Protein AF-A0A960B245-F1 (afdb_monomer)

pLDDT: mean 88.07, std 8.36, range [48.59, 95.88]

Foldseek 3Di:
DVVLCVVVVAAEEKEDEQVCPVVCVVVVQQDPPQAGPVGHHYDHHPPDDQQQKIWTKGHKDKDWDDWDWDWDADPVVRDIDIDIDIDMDIDDIDTRDMDGPPDDD

Nearest PDB st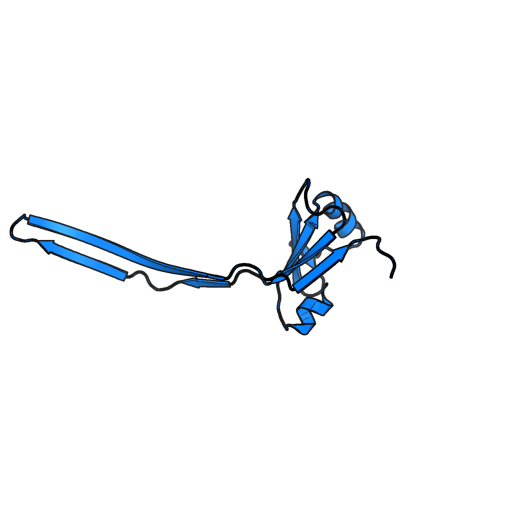ructures (foldseek):
  8fn2-assembly1_T  TM=4.817E-01  e=3.916E-01  Borreliella burgdorferi B31
  8rdw-assembly1_Qb  TM=5.033E-01  e=1.187E+00  Psychrobacter urativorans
  4ce4-assembly1_V  TM=4.345E-01  e=7.711E-01  Sus scrofa domesticus
  9g6k-assembly1_Ly  TM=4.165E-01  e=9.276E-01  Toxoplasma gondii
  4v72-assembly1_BR  TM=3.783E-01  e=8.201E-01  Escherichia coli K-12

Structure (mmCIF, N/CA/C/O backbone):
data_AF-A0A960B245-F1
#
_entry.id   AF-A0A960B245-F1
#
loop_
_atom_site.group_PDB
_atom_site.id
_atom_site.type_symbol
_atom_site.label_atom_id
_atom_site.label_alt_id
_atom_site.label_comp_id
_atom_site.label_asym_id
_atom_site.label_entity_id
_atom_site.label_seq_id
_atom_site.pdbx_PDB_ins_code
_atom_site.Cartn_x
_atom_site.Cartn_y
_atom_site.Cartn_z
_atom_site.occupancy
_atom_site.B_iso_or_equiv
_atom_site.auth_seq_id
_atom_site.auth_comp_id
_atom_site.auth_asym_id
_atom_site.auth_atom_id
_atom_site.pdbx_PDB_model_num
ATOM 1 N N . LEU A 1 1 ? 12.585 -3.367 -7.166 1.00 91.19 1 LEU A N 1
ATOM 2 C CA . LEU A 1 1 ? 11.649 -3.172 -6.032 1.00 91.19 1 LEU A CA 1
ATOM 3 C C . LEU A 1 1 ? 11.161 -4.499 -5.464 1.00 91.19 1 LEU A C 1
ATOM 5 O O . LEU A 1 1 ? 11.334 -4.704 -4.275 1.00 91.19 1 LEU A O 1
ATOM 9 N N . GLU A 1 2 ? 10.655 -5.427 -6.283 1.00 92.81 2 GLU A N 1
ATOM 10 C CA . GLU A 1 2 ? 10.237 -6.770 -5.822 1.00 92.81 2 GLU A CA 1
ATOM 11 C C . GLU A 1 2 ? 11.327 -7.536 -5.046 1.00 92.81 2 GLU A C 1
ATOM 13 O O . GLU A 1 2 ? 11.050 -8.138 -4.014 1.00 92.81 2 GLU A O 1
ATOM 18 N N . LEU A 1 3 ? 12.596 -7.405 -5.447 1.00 94.25 3 LEU A N 1
ATOM 19 C CA . LEU A 1 3 ? 13.720 -7.974 -4.692 1.00 94.25 3 LEU A CA 1
ATOM 20 C C . LEU A 1 3 ? 13.849 -7.412 -3.259 1.00 94.25 3 LEU A C 1
ATOM 22 O O . LEU A 1 3 ? 14.214 -8.149 -2.350 1.00 94.25 3 LEU A O 1
ATOM 26 N N . ALA A 1 4 ? 13.534 -6.131 -3.034 1.00 93.81 4 ALA A N 1
ATOM 27 C CA . ALA A 1 4 ? 13.602 -5.516 -1.703 1.00 93.81 4 ALA A CA 1
ATOM 28 C C . ALA A 1 4 ? 12.501 -6.053 -0.770 1.00 93.81 4 ALA A C 1
ATOM 30 O O . ALA A 1 4 ? 12.728 -6.254 0.424 1.00 93.81 4 ALA A O 1
ATOM 31 N N . PHE A 1 5 ? 11.325 -6.351 -1.326 1.00 95.31 5 PHE A N 1
ATOM 32 C CA . PHE A 1 5 ? 10.264 -7.048 -0.603 1.00 95.31 5 PHE A CA 1
ATOM 33 C C . PHE A 1 5 ? 10.673 -8.476 -0.236 1.00 95.31 5 PHE A C 1
ATOM 35 O O . PHE A 1 5 ? 10.540 -8.876 0.920 1.00 95.31 5 PHE A O 1
ATOM 42 N N . ALA A 1 6 ? 11.245 -9.219 -1.189 1.00 94.44 6 ALA A N 1
ATOM 43 C CA . ALA A 1 6 ? 11.738 -10.573 -0.946 1.00 94.44 6 ALA A CA 1
ATOM 44 C C . ALA A 1 6 ? 12.837 -10.611 0.132 1.00 94.44 6 ALA A C 1
ATOM 46 O O . ALA A 1 6 ? 12.798 -11.471 1.007 1.00 94.44 6 ALA A O 1
ATOM 47 N N . ALA A 1 7 ? 13.764 -9.645 0.130 1.00 94.38 7 ALA A N 1
ATOM 48 C CA . ALA A 1 7 ? 14.841 -9.555 1.121 1.00 94.38 7 ALA A CA 1
ATOM 49 C C . ALA A 1 7 ? 14.335 -9.386 2.565 1.00 94.38 7 ALA A C 1
ATOM 51 O O . ALA A 1 7 ? 15.002 -9.806 3.506 1.00 94.38 7 ALA A O 1
ATOM 52 N N . THR A 1 8 ? 13.153 -8.793 2.741 1.00 91.38 8 THR A N 1
ATOM 53 C CA . THR A 1 8 ? 12.513 -8.621 4.055 1.00 91.38 8 THR A CA 1
ATOM 54 C C . THR A 1 8 ? 11.400 -9.633 4.317 1.00 91.38 8 THR A C 1
ATOM 56 O O . THR A 1 8 ? 10.801 -9.610 5.388 1.00 91.38 8 THR A O 1
ATOM 59 N N . ASN A 1 9 ? 11.125 -10.528 3.363 1.00 90.88 9 ASN A N 1
ATOM 60 C CA . ASN A 1 9 ? 9.996 -11.455 3.381 1.00 90.88 9 ASN A CA 1
ATOM 61 C C . ASN A 1 9 ? 8.649 -10.755 3.670 1.00 90.88 9 ASN A C 1
ATOM 63 O O . ASN A 1 9 ? 7.833 -11.239 4.456 1.00 90.88 9 ASN A O 1
ATOM 67 N N . THR A 1 10 ? 8.425 -9.586 3.059 1.00 90.19 10 THR A N 1
ATOM 68 C CA . THR A 1 10 ? 7.200 -8.794 3.247 1.00 90.19 10 THR A CA 1
ATOM 69 C C . THR A 1 10 ? 6.415 -8.621 1.952 1.00 90.19 10 THR A C 1
ATOM 71 O O . THR A 1 10 ? 6.964 -8.589 0.854 1.00 90.19 10 THR A O 1
ATOM 74 N N . THR A 1 11 ? 5.096 -8.471 2.081 1.00 92.00 11 THR A N 1
ATOM 75 C CA . THR A 1 11 ? 4.250 -7.897 1.029 1.00 92.00 11 THR A CA 1
ATOM 76 C C . THR A 1 11 ? 3.977 -6.430 1.351 1.00 92.00 11 THR A C 1
ATOM 78 O O . THR A 1 11 ? 4.011 -6.012 2.511 1.00 92.00 11 THR A O 1
ATOM 81 N N . GLY A 1 12 ? 3.727 -5.623 0.323 1.00 94.69 12 GLY A N 1
ATOM 82 C CA . GLY A 1 12 ? 3.586 -4.188 0.503 1.00 94.69 12 GLY A CA 1
ATOM 83 C C . GLY A 1 12 ? 3.133 -3.475 -0.758 1.00 94.69 12 GLY A C 1
ATOM 84 O O . GLY A 1 12 ? 2.503 -4.079 -1.636 1.00 94.69 12 GLY A O 1
ATOM 85 N N . PHE A 1 13 ? 3.426 -2.181 -0.812 1.00 95.88 13 PHE A N 1
ATOM 86 C CA . PHE A 1 13 ? 2.922 -1.265 -1.821 1.00 95.88 13 PHE A CA 1
ATOM 87 C C . PHE A 1 13 ? 4.042 -0.682 -2.668 1.00 95.88 13 PHE A C 1
ATOM 89 O O . PHE A 1 13 ? 5.113 -0.350 -2.166 1.00 95.88 13 PHE A O 1
ATOM 96 N N . ILE A 1 14 ? 3.779 -0.546 -3.966 1.00 95.44 14 ILE A N 1
ATOM 97 C CA . ILE A 1 14 ? 4.613 0.232 -4.877 1.00 95.44 14 ILE A CA 1
ATOM 98 C C . ILE A 1 14 ? 3.864 1.516 -5.208 1.00 95.44 14 ILE A C 1
ATOM 100 O O . ILE A 1 14 ? 2.881 1.503 -5.952 1.00 95.44 14 ILE A O 1
ATOM 104 N N . HIS A 1 15 ? 4.348 2.619 -4.651 1.00 94.56 15 HIS A N 1
ATOM 105 C CA . HIS A 1 15 ? 3.860 3.961 -4.924 1.00 94.56 15 HIS A CA 1
ATOM 106 C C . HIS A 1 15 ? 4.473 4.479 -6.215 1.00 94.56 15 HIS A C 1
ATOM 108 O O . HIS A 1 15 ? 5.694 4.437 -6.400 1.00 94.56 15 HIS A O 1
ATOM 114 N N . ALA A 1 16 ? 3.613 4.967 -7.101 1.00 93.94 16 ALA A N 1
ATOM 115 C CA . ALA A 1 16 ? 3.998 5.467 -8.407 1.00 93.94 16 ALA A CA 1
ATOM 116 C C . ALA A 1 16 ? 3.197 6.724 -8.770 1.00 93.94 16 ALA A C 1
ATOM 118 O O . ALA A 1 16 ? 2.027 6.841 -8.387 1.00 93.94 16 ALA A O 1
ATOM 119 N N . PRO A 1 17 ? 3.789 7.654 -9.535 1.00 92.62 17 PRO A N 1
ATOM 120 C CA . PRO A 1 17 ? 3.058 8.785 -10.085 1.00 92.62 17 PRO A CA 1
ATOM 121 C C . PRO A 1 17 ? 1.947 8.306 -11.039 1.00 92.62 17 PRO A C 1
ATOM 123 O O . PRO A 1 17 ? 2.087 7.320 -11.768 1.00 92.62 17 PRO A O 1
ATOM 126 N N . ALA A 1 18 ? 0.811 9.005 -11.023 1.00 91.38 18 ALA A N 1
ATOM 127 C CA . ALA A 1 18 ? -0.418 8.573 -11.690 1.00 91.38 18 ALA A CA 1
ATOM 128 C C . ALA A 1 18 ? -0.282 8.454 -13.219 1.00 91.38 18 ALA A C 1
ATOM 130 O O . ALA A 1 18 ? -0.930 7.610 -13.838 1.00 91.38 18 ALA A O 1
ATOM 131 N N . ASN A 1 19 ? 0.595 9.254 -13.831 1.00 89.81 19 ASN A N 1
ATOM 132 C CA . ASN A 1 19 ? 0.894 9.203 -15.266 1.00 89.81 19 ASN A CA 1
ATOM 133 C C . ASN A 1 19 ? 1.507 7.862 -15.714 1.00 89.81 19 ASN A C 1
ATOM 135 O O . ASN A 1 19 ? 1.405 7.509 -16.888 1.00 89.81 19 ASN A O 1
ATOM 139 N N . LEU A 1 20 ? 2.103 7.090 -14.799 1.00 90.94 20 LEU A N 1
ATOM 140 C CA . LEU A 1 20 ? 2.696 5.791 -15.113 1.00 90.94 20 LEU A CA 1
ATOM 141 C C . LEU A 1 20 ? 1.689 4.640 -15.134 1.00 90.94 20 LEU A C 1
ATOM 143 O O . LEU A 1 20 ? 2.053 3.550 -15.568 1.00 90.94 20 LEU A O 1
ATOM 147 N N . ALA A 1 21 ? 0.432 4.851 -14.736 1.00 90.81 21 ALA A N 1
ATOM 148 C CA . ALA A 1 21 ? -0.573 3.786 -14.724 1.00 90.81 21 ALA A CA 1
ATOM 149 C C . ALA A 1 21 ? -0.793 3.176 -16.123 1.00 90.81 21 ALA A C 1
ATOM 151 O O . ALA A 1 21 ? -0.791 1.955 -16.286 1.00 90.81 21 ALA A O 1
ATOM 152 N N . ALA A 1 22 ? -0.903 4.023 -17.154 1.00 91.00 22 ALA A N 1
ATOM 153 C CA . ALA A 1 22 ? -1.053 3.573 -18.540 1.00 91.00 22 ALA A CA 1
ATOM 154 C C . ALA A 1 22 ? 0.188 2.814 -19.038 1.00 91.00 22 ALA A C 1
ATOM 156 O O . ALA A 1 22 ? 0.073 1.800 -19.725 1.00 91.00 22 ALA A O 1
ATOM 157 N N . VAL A 1 23 ? 1.380 3.276 -18.649 1.00 91.62 23 VAL A N 1
ATOM 158 C CA . VAL A 1 23 ? 2.655 2.635 -18.993 1.00 91.62 23 VAL A CA 1
ATOM 159 C C . VAL A 1 23 ? 2.756 1.259 -18.330 1.00 91.62 23 VAL A C 1
ATOM 161 O O . VAL A 1 23 ? 3.044 0.274 -19.006 1.00 91.62 23 VAL A O 1
ATOM 164 N N . ALA A 1 24 ? 2.449 1.167 -17.035 1.00 91.50 24 ALA A N 1
ATOM 165 C CA . ALA A 1 24 ? 2.440 -0.086 -16.289 1.00 91.50 24 ALA A CA 1
ATOM 166 C C . ALA A 1 24 ? 1.440 -1.098 -16.872 1.00 91.50 24 ALA A C 1
ATOM 168 O O . ALA A 1 24 ? 1.767 -2.276 -17.002 1.00 91.50 24 ALA A O 1
ATOM 169 N N . SER A 1 25 ? 0.256 -0.640 -17.292 1.00 91.81 25 SER A N 1
ATOM 170 C CA . SER A 1 25 ? -0.740 -1.483 -17.967 1.00 91.81 25 SER A CA 1
ATOM 171 C C . SER A 1 25 ? -0.237 -1.996 -19.318 1.00 91.81 25 SER A C 1
ATOM 173 O O . SER A 1 25 ? -0.304 -3.197 -19.578 1.00 91.81 25 SER A O 1
ATOM 175 N N . ARG A 1 26 ? 0.344 -1.118 -20.150 1.00 93.19 26 ARG A N 1
ATOM 176 C CA . ARG A 1 26 ? 0.914 -1.482 -21.458 1.00 93.19 26 ARG A CA 1
ATOM 177 C C . ARG A 1 26 ? 1.984 -2.569 -21.347 1.00 93.19 26 ARG A C 1
ATOM 179 O O . ARG A 1 26 ? 2.056 -3.433 -22.214 1.00 93.19 26 ARG A O 1
ATOM 186 N N . TYR A 1 27 ? 2.805 -2.523 -20.300 1.00 92.88 27 TYR A N 1
ATOM 187 C CA . TYR A 1 27 ? 3.854 -3.514 -20.044 1.00 92.88 27 TYR A CA 1
ATOM 188 C C . TYR A 1 27 ? 3.388 -4.714 -19.210 1.00 92.88 27 TYR A C 1
ATOM 190 O O . TYR A 1 27 ? 4.224 -5.486 -18.751 1.00 92.88 27 TYR A O 1
ATOM 198 N N . GLN A 1 28 ? 2.077 -4.881 -19.003 1.00 91.88 28 GLN A N 1
ATOM 199 C CA . GLN A 1 28 ? 1.504 -5.997 -18.242 1.00 91.88 28 GLN A CA 1
ATOM 200 C C . GLN A 1 28 ? 2.067 -6.112 -16.811 1.00 91.88 28 GLN A C 1
ATOM 202 O O . GLN A 1 28 ? 2.136 -7.195 -16.238 1.00 91.88 28 GLN A O 1
ATOM 207 N N . LEU A 1 29 ? 2.443 -4.980 -16.204 1.00 92.12 29 LEU A N 1
ATOM 208 C CA . LEU A 1 29 ? 2.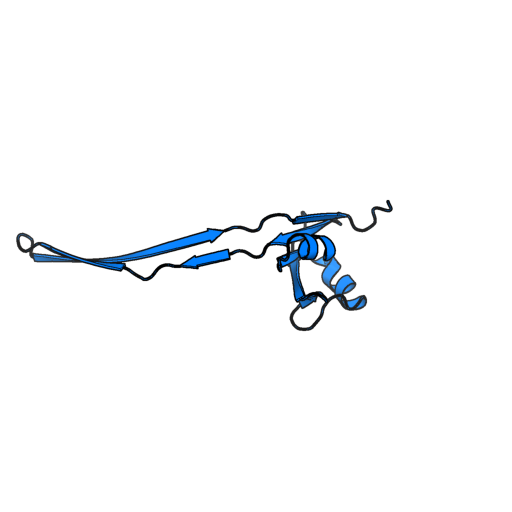911 -4.907 -14.812 1.00 92.12 29 LEU A CA 1
ATOM 209 C C . LEU A 1 29 ? 1.754 -4.857 -13.802 1.00 92.12 29 LEU A C 1
ATOM 211 O O . LEU A 1 29 ? 1.987 -4.807 -12.593 1.00 92.12 29 LEU A O 1
ATOM 215 N N . LEU A 1 30 ? 0.520 -4.833 -14.307 1.00 92.44 30 LEU A N 1
ATOM 216 C CA . LEU A 1 30 ? -0.720 -4.811 -13.548 1.00 92.44 30 LEU A CA 1
ATOM 217 C C . LEU A 1 30 ? -1.487 -6.103 -13.805 1.00 92.44 30 LEU A C 1
ATOM 219 O O . LEU A 1 30 ? -2.092 -6.272 -14.860 1.00 92.44 30 LEU A O 1
ATOM 223 N N . LEU A 1 31 ? -1.460 -6.990 -12.819 1.00 91.12 31 LEU A N 1
ATOM 224 C CA . LEU A 1 31 ? -2.373 -8.119 -12.725 1.00 91.12 31 LEU A CA 1
ATOM 225 C C . LEU A 1 31 ? -3.728 -7.666 -12.164 1.00 91.12 31 LEU A C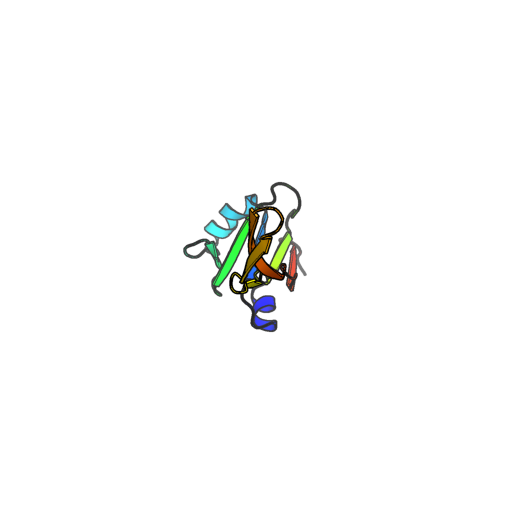 1
ATOM 227 O O . LEU A 1 31 ? -3.889 -6.524 -11.711 1.00 91.12 31 LEU A O 1
ATOM 231 N N . ASP A 1 32 ? -4.692 -8.585 -12.151 1.00 83.12 32 ASP A N 1
ATOM 232 C CA . ASP A 1 32 ? -6.047 -8.346 -11.657 1.00 83.12 32 ASP A CA 1
ATOM 233 C C . ASP A 1 32 ? -6.059 -7.663 -10.280 1.00 83.12 32 ASP A C 1
ATOM 235 O O . ASP A 1 32 ? -5.370 -8.054 -9.332 1.00 83.12 32 ASP A O 1
ATOM 239 N N . GLY A 1 33 ? -6.846 -6.590 -10.178 1.00 82.50 33 GLY A N 1
ATOM 240 C CA . GLY A 1 33 ? -6.940 -5.785 -8.960 1.00 82.50 33 GLY A CA 1
ATOM 241 C C . GLY A 1 33 ? -5.722 -4.895 -8.676 1.00 82.50 33 GLY A C 1
ATOM 242 O O . GLY A 1 33 ? -5.553 -4.463 -7.534 1.00 82.50 33 GLY A O 1
ATOM 243 N N . GLY A 1 34 ? -4.878 -4.620 -9.679 1.00 90.75 34 GLY A N 1
ATOM 244 C CA . GLY A 1 34 ? -3.762 -3.672 -9.574 1.00 90.75 34 GLY A CA 1
ATOM 245 C C . GLY A 1 34 ? -2.564 -4.221 -8.800 1.00 90.75 34 GLY A C 1
ATOM 246 O O . GLY A 1 34 ? -1.910 -3.484 -8.061 1.00 90.75 34 GLY A O 1
ATOM 247 N N . ARG A 1 35 ? -2.294 -5.524 -8.921 1.00 94.44 35 ARG A N 1
ATOM 248 C CA . ARG A 1 35 ? -1.167 -6.184 -8.245 1.00 94.44 35 ARG A CA 1
ATOM 249 C C . ARG A 1 35 ? 0.030 -6.392 -9.172 1.00 94.44 35 ARG A C 1
ATOM 251 O O . ARG A 1 35 ? -0.132 -6.479 -10.384 1.00 94.44 35 ARG A O 1
ATOM 258 N N . THR A 1 36 ? 1.225 -6.478 -8.598 1.00 93.94 36 THR A N 1
ATOM 259 C CA . THR A 1 36 ? 2.447 -6.914 -9.284 1.00 93.94 36 THR A CA 1
ATOM 260 C C . THR A 1 36 ? 2.470 -8.444 -9.425 1.00 93.94 36 THR A C 1
ATOM 262 O O . THR A 1 36 ? 1.700 -9.125 -8.737 1.00 93.94 36 THR A O 1
ATOM 265 N N . PRO A 1 37 ? 3.372 -9.014 -10.249 1.00 91.88 37 PRO A N 1
ATOM 266 C CA . PRO A 1 37 ? 3.549 -10.462 -10.364 1.00 91.88 37 PRO A CA 1
ATOM 267 C C . PRO A 1 37 ? 3.831 -11.194 -9.045 1.00 91.88 37 PRO A C 1
ATOM 269 O O . PRO A 1 37 ? 3.276 -12.270 -8.836 1.00 91.88 37 PRO A O 1
ATOM 272 N N . LEU A 1 38 ? 4.616 -10.614 -8.125 1.00 92.62 38 LEU A N 1
ATOM 273 C C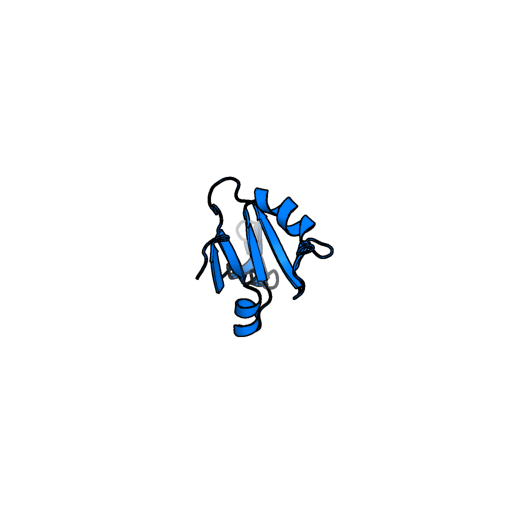A . LEU A 1 38 ? 4.834 -11.198 -6.789 1.00 92.62 38 LEU A CA 1
ATOM 274 C C . LEU A 1 38 ? 3.741 -10.843 -5.763 1.00 92.62 38 LEU A C 1
ATOM 276 O O . LEU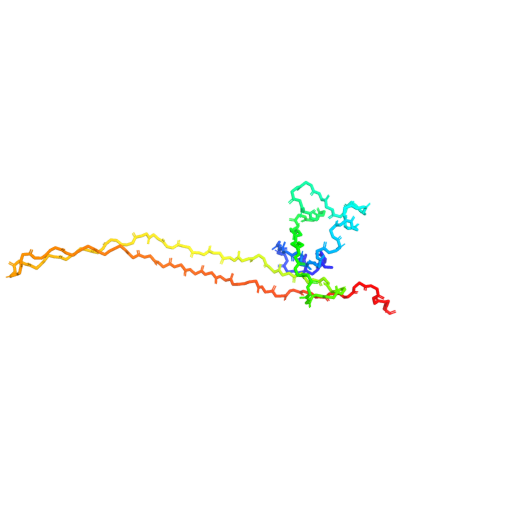 A 1 38 ? 3.876 -11.122 -4.573 1.00 92.62 38 LEU A O 1
ATOM 280 N N . GLY A 1 39 ? 2.629 -10.251 -6.206 1.00 92.62 39 GLY A N 1
ATOM 281 C CA . GLY A 1 39 ? 1.449 -10.015 -5.377 1.00 92.62 39 GLY A CA 1
ATOM 282 C C . GLY A 1 39 ? 1.4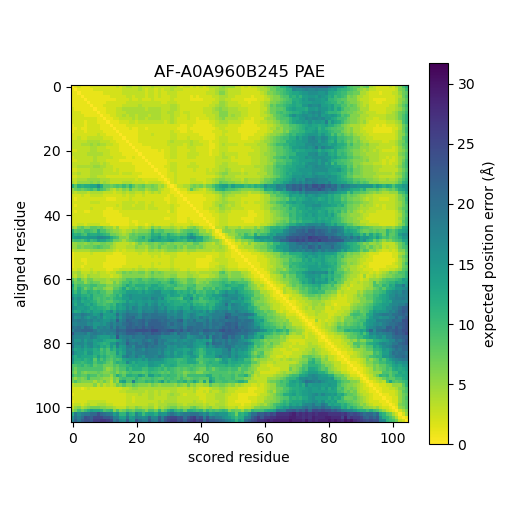84 -8.739 -4.533 1.00 92.62 39 GLY A C 1
ATOM 283 O O . GLY A 1 39 ? 0.594 -8.552 -3.699 1.00 92.62 39 GLY A O 1
ATOM 284 N N . HIS A 1 40 ? 2.452 -7.844 -4.749 1.00 94.75 40 HIS A N 1
ATOM 285 C CA . HIS A 1 40 ? 2.457 -6.504 -4.149 1.00 94.75 40 HIS A CA 1
ATOM 286 C C . HIS A 1 40 ? 1.375 -5.635 -4.796 1.00 94.75 40 HIS A C 1
ATOM 288 O O . HIS A 1 40 ? 0.927 -5.920 -5.904 1.00 94.75 40 HIS A O 1
ATOM 294 N N . ARG A 1 41 ? 0.920 -4.571 -4.133 1.00 95.44 41 ARG A N 1
ATOM 295 C CA . ARG A 1 41 ? -0.123 -3.694 -4.693 1.00 95.44 41 ARG A CA 1
ATOM 296 C C . ARG A 1 41 ? 0.482 -2.422 -5.271 1.00 95.44 41 ARG A C 1
ATOM 298 O O . ARG A 1 41 ? 1.272 -1.755 -4.611 1.00 95.44 41 ARG A O 1
ATOM 305 N N . TRP A 1 42 ? 0.066 -2.064 -6.479 1.00 95.06 42 TRP A N 1
ATOM 306 C CA . TRP A 1 42 ? 0.344 -0.747 -7.032 1.00 95.06 42 TRP A CA 1
ATOM 307 C C . TRP A 1 42 ? -0.559 0.304 -6.395 1.00 95.06 42 TRP A C 1
ATOM 309 O O . TRP A 1 42 ? -1.766 0.105 -6.249 1.00 95.06 42 TRP A O 1
ATOM 319 N N . VAL A 1 43 ? 0.036 1.441 -6.057 1.00 94.06 43 VAL A N 1
ATOM 320 C CA . VAL A 1 43 ? -0.655 2.640 -5.593 1.00 94.06 43 VAL A CA 1
ATOM 321 C C . VAL A 1 43 ? -0.271 3.772 -6.538 1.00 94.06 43 VAL A C 1
ATOM 323 O O . VAL A 1 43 ? 0.765 4.418 -6.383 1.00 94.06 43 VAL A O 1
ATOM 326 N N . PHE A 1 44 ? -1.096 3.981 -7.564 1.00 93.12 44 PHE A N 1
ATOM 327 C CA . PHE A 1 44 ? -0.939 5.114 -8.474 1.00 93.12 44 PHE A CA 1
ATOM 328 C C . PHE A 1 44 ? -1.580 6.356 -7.857 1.00 93.12 44 PHE A C 1
ATOM 330 O O . PHE A 1 44 ? -2.775 6.368 -7.567 1.00 93.12 44 PHE A O 1
ATOM 337 N N . GLY A 1 45 ? -0.788 7.406 -7.666 1.00 85.81 45 GLY A N 1
ATOM 338 C CA . GLY A 1 45 ? -1.221 8.658 -7.049 1.00 85.81 45 GLY A CA 1
ATOM 339 C C . GLY A 1 45 ? -0.261 9.797 -7.374 1.00 85.81 45 GLY A C 1
ATOM 340 O O . GLY A 1 45 ? 0.457 9.736 -8.361 1.00 85.81 45 GLY A O 1
ATOM 341 N N . TYR A 1 46 ? -0.220 10.836 -6.542 1.00 77.31 46 TYR A N 1
ATOM 342 C CA . TYR A 1 46 ? 0.830 11.866 -6.577 1.00 77.31 46 TYR A CA 1
ATOM 343 C C . TYR A 1 46 ? 0.992 12.578 -7.935 1.00 77.31 46 TYR A C 1
ATOM 345 O O . TYR A 1 46 ? 1.971 12.378 -8.651 1.00 77.31 46 TYR A O 1
ATOM 353 N N . ALA A 1 47 ? 0.040 13.461 -8.264 1.00 67.19 47 ALA A N 1
ATOM 354 C CA . ALA A 1 47 ? 0.088 14.283 -9.481 1.00 67.19 47 ALA A CA 1
ATOM 355 C C . ALA A 1 47 ? 1.358 15.157 -9.569 1.00 67.19 47 ALA A C 1
ATOM 357 O O . ALA A 1 47 ? 1.883 15.385 -10.654 1.00 67.19 47 ALA A O 1
ATOM 358 N N . THR A 1 48 ? 1.877 15.602 -8.423 1.00 62.66 48 THR A N 1
ATOM 359 C CA . THR A 1 48 ? 3.152 16.313 -8.279 1.00 62.66 48 THR A CA 1
ATOM 360 C C . THR A 1 48 ? 3.798 15.850 -6.975 1.00 62.66 48 THR A C 1
ATOM 362 O O . THR A 1 48 ? 3.194 16.003 -5.916 1.00 62.66 48 THR A O 1
ATOM 365 N N . GLY A 1 49 ? 4.986 15.247 -7.023 1.00 74.94 49 GLY A N 1
ATOM 366 C CA . GLY A 1 49 ? 5.719 14.871 -5.804 1.00 74.94 49 GLY A CA 1
ATOM 367 C C . GLY A 1 49 ? 6.670 13.691 -5.966 1.00 74.94 49 GLY A C 1
ATOM 368 O O . GLY A 1 49 ? 7.754 13.716 -5.398 1.00 74.94 49 GLY A O 1
ATOM 369 N N . LEU A 1 50 ? 6.311 12.693 -6.779 1.00 82.19 50 LEU A N 1
ATOM 370 C CA . LEU A 1 50 ? 7.185 11.539 -7.029 1.00 82.19 50 LEU A CA 1
ATOM 371 C C . LEU A 1 50 ? 8.118 11.719 -8.236 1.00 82.19 50 LEU A C 1
ATOM 373 O O . LEU A 1 50 ? 9.134 11.033 -8.323 1.00 82.19 50 LEU A O 1
ATOM 377 N N . GLY A 1 51 ? 7.821 12.647 -9.153 1.00 85.56 51 GLY A N 1
ATOM 378 C CA . GLY A 1 51 ? 8.604 12.809 -10.384 1.00 85.56 51 GLY A CA 1
ATOM 379 C C . GLY A 1 51 ? 8.626 11.502 -11.178 1.00 85.56 51 GLY A C 1
ATOM 380 O O . GLY A 1 51 ? 7.569 10.973 -11.498 1.00 85.56 51 GLY A O 1
ATOM 381 N N . GLU A 1 52 ? 9.817 10.962 -11.438 1.00 87.56 52 GLU A N 1
ATOM 382 C CA . GLU A 1 52 ? 10.025 9.645 -12.068 1.00 87.56 52 GLU A CA 1
ATOM 383 C C . GLU A 1 52 ? 10.411 8.554 -11.051 1.00 87.56 52 GLU A C 1
ATOM 385 O O . GLU A 1 52 ? 10.950 7.510 -11.412 1.00 87.56 52 GLU A O 1
ATOM 390 N N . THR A 1 53 ? 10.160 8.787 -9.762 1.00 92.31 53 THR A N 1
ATOM 391 C CA . THR A 1 53 ? 10.537 7.873 -8.679 1.00 92.31 53 THR A CA 1
ATOM 392 C C . THR A 1 53 ? 9.410 6.901 -8.346 1.00 92.31 53 THR A C 1
ATOM 394 O O . THR A 1 53 ? 8.263 7.294 -8.135 1.00 92.31 53 THR A O 1
ATOM 397 N N . LEU A 1 54 ? 9.759 5.623 -8.229 1.00 93.75 54 LEU A N 1
ATOM 398 C CA . LEU A 1 54 ? 8.930 4.573 -7.647 1.00 93.75 54 LEU A CA 1
ATOM 399 C C . LEU A 1 54 ? 9.403 4.277 -6.224 1.00 93.75 54 LEU A C 1
ATOM 401 O O . LEU A 1 54 ? 10.607 4.143 -5.995 1.00 93.75 54 LEU A O 1
ATOM 405 N N . VAL A 1 55 ? 8.473 4.111 -5.283 1.00 94.69 55 VAL A N 1
ATOM 406 C CA . VAL A 1 55 ? 8.796 3.848 -3.870 1.00 94.69 55 VAL A CA 1
ATOM 407 C C . VAL A 1 55 ? 8.106 2.572 -3.400 1.00 94.69 55 VAL A C 1
ATOM 409 O O . VAL A 1 55 ? 6.894 2.437 -3.516 1.00 94.69 55 VAL A O 1
ATOM 412 N N . ALA A 1 56 ? 8.879 1.633 -2.860 1.00 95.75 56 ALA A N 1
ATOM 413 C CA . ALA A 1 56 ? 8.387 0.415 -2.229 1.00 95.75 56 ALA A CA 1
ATOM 414 C C . ALA A 1 56 ? 8.267 0.611 -0.715 1.00 95.75 56 ALA A C 1
ATOM 416 O O . ALA A 1 56 ? 9.252 0.967 -0.060 1.00 95.75 56 ALA A O 1
ATOM 417 N N . THR A 1 57 ? 7.093 0.330 -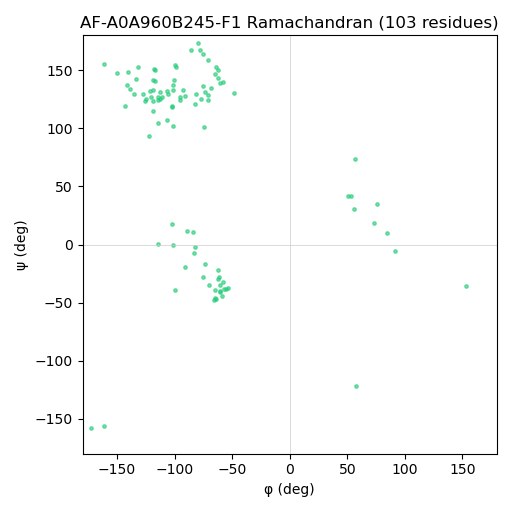0.156 1.00 95.88 57 THR A N 1
ATOM 418 C CA . THR A 1 57 ? 6.827 0.427 1.283 1.00 95.88 57 THR A CA 1
ATOM 419 C C . THR A 1 57 ? 6.143 -0.826 1.823 1.00 95.88 57 THR A C 1
ATOM 421 O O . THR A 1 57 ? 5.446 -1.535 1.095 1.00 95.88 57 THR A O 1
ATOM 424 N N . SER A 1 58 ? 6.339 -1.127 3.108 1.00 91.50 58 SER A N 1
ATOM 425 C CA . SER A 1 58 ? 5.578 -2.179 3.792 1.00 91.50 58 SER A CA 1
ATOM 426 C C . SER A 1 58 ? 4.090 -1.823 3.868 1.00 91.50 58 SER A C 1
ATOM 428 O O . SER A 1 58 ? 3.732 -0.649 3.937 1.00 91.50 58 SER A O 1
ATOM 430 N N . GLN A 1 59 ? 3.213 -2.827 3.937 1.00 88.94 59 GLN A N 1
ATOM 431 C CA . GLN A 1 59 ? 1.803 -2.569 4.248 1.00 88.94 59 GLN A CA 1
ATOM 432 C C . GLN A 1 59 ? 1.640 -2.018 5.681 1.00 88.94 59 GLN A C 1
ATOM 434 O O . GLN A 1 59 ? 2.386 -2.435 6.575 1.00 88.94 59 GLN A O 1
ATOM 439 N N . PRO A 1 60 ? 0.656 -1.136 5.936 1.00 86.88 60 PRO A N 1
ATOM 440 C CA . PRO A 1 60 ? 0.264 -0.778 7.289 1.00 86.88 60 PRO A CA 1
ATOM 441 C C . PRO A 1 60 ? -0.162 -2.024 8.060 1.00 86.88 60 PRO A C 1
ATOM 443 O O . PRO A 1 60 ? -0.866 -2.888 7.529 1.00 86.88 60 PRO A O 1
ATOM 446 N N . PHE A 1 61 ? 0.220 -2.097 9.328 1.00 83.25 61 PHE A N 1
ATOM 447 C CA . PHE A 1 61 ? -0.227 -3.159 10.219 1.00 83.25 61 PHE A CA 1
ATOM 448 C C . PHE A 1 61 ? -1.130 -2.564 11.294 1.00 83.25 61 PHE A C 1
ATOM 450 O O . PHE A 1 61 ? -0.755 -1.616 11.978 1.00 83.25 61 PHE A O 1
ATOM 457 N N . GLY A 1 62 ? -2.337 -3.106 11.428 1.00 82.38 62 GLY A N 1
ATOM 458 C CA . GLY A 1 62 ? -3.305 -2.667 12.424 1.00 82.38 62 GLY A CA 1
ATOM 459 C C . GLY A 1 62 ? -3.533 -3.744 13.472 1.00 82.38 62 GLY A C 1
ATOM 460 O O . GLY A 1 62 ? -3.834 -4.884 13.127 1.00 82.38 62 GLY A O 1
ATOM 461 N N . TRP A 1 63 ? -3.468 -3.362 14.744 1.00 82.38 63 TRP A N 1
ATOM 462 C CA . TRP A 1 63 ? -3.946 -4.177 15.854 1.00 82.38 63 TRP A CA 1
ATOM 463 C C . TRP A 1 63 ? -5.069 -3.443 16.583 1.00 82.38 63 TRP A C 1
ATOM 465 O O . TRP A 1 63 ? -4.962 -2.250 16.873 1.00 82.38 63 TRP A O 1
ATOM 475 N N . ARG A 1 64 ? -6.165 -4.153 16.855 1.00 83.81 64 ARG A N 1
ATOM 476 C CA . ARG A 1 64 ? -7.361 -3.606 17.497 1.00 83.81 64 ARG A CA 1
ATOM 477 C C . ARG A 1 64 ? -7.724 -4.466 18.697 1.00 83.81 64 ARG A C 1
ATOM 479 O O . ARG A 1 64 ? -7.858 -5.677 18.540 1.00 83.81 64 ARG A O 1
ATOM 486 N N . ASP A 1 65 ? -7.931 -3.823 19.840 1.00 86.81 65 ASP A N 1
ATOM 487 C CA . ASP A 1 65 ? -8.395 -4.504 21.047 1.00 86.81 65 ASP A CA 1
ATOM 488 C C . ASP A 1 65 ? -9.929 -4.632 21.089 1.00 86.81 65 ASP A C 1
ATOM 490 O O . ASP A 1 65 ? -10.656 -3.982 20.324 1.00 86.81 65 ASP A O 1
ATOM 494 N N . ALA A 1 66 ? -10.425 -5.462 22.004 1.00 88.69 66 ALA A N 1
ATOM 495 C CA . ALA A 1 66 ? -11.840 -5.560 22.328 1.00 88.69 66 ALA A CA 1
ATOM 496 C C . ALA A 1 66 ? -12.379 -4.236 22.900 1.00 88.69 66 ALA A C 1
ATOM 498 O O . ALA A 1 66 ? -11.668 -3.470 23.552 1.00 88.69 66 ALA A O 1
ATOM 499 N N . VAL A 1 67 ? -13.666 -3.970 22.659 1.00 89.94 67 VAL A N 1
ATOM 500 C CA . VAL A 1 67 ? -14.357 -2.821 23.260 1.00 89.94 67 VAL A CA 1
ATOM 501 C C . VAL A 1 67 ? -14.544 -3.085 24.753 1.00 89.94 67 VAL A C 1
ATOM 503 O O . VAL A 1 67 ? -15.072 -4.128 25.131 1.00 89.94 67 VAL A O 1
ATOM 506 N N . GLN A 1 68 ? -14.136 -2.131 25.585 1.00 89.31 68 GLN A N 1
ATOM 507 C CA . GLN A 1 68 ? -14.316 -2.156 27.032 1.00 89.31 68 GLN A CA 1
ATOM 508 C C . GLN A 1 68 ? -15.481 -1.236 27.401 1.00 89.31 68 GLN A C 1
ATOM 510 O O . GLN A 1 68 ? -15.432 -0.036 27.132 1.00 89.31 68 GLN A O 1
ATOM 515 N N . LEU A 1 69 ? -16.531 -1.793 28.004 1.00 89.88 69 LEU A N 1
ATOM 516 C CA . LEU A 1 69 ? -17.662 -1.027 28.525 1.00 89.88 69 LEU A CA 1
ATOM 517 C C . LEU A 1 69 ? -17.441 -0.761 30.017 1.00 89.88 69 LEU A C 1
ATOM 519 O O . LEU A 1 69 ? -17.232 -1.694 30.790 1.00 89.88 69 LEU A O 1
ATOM 523 N N . ARG A 1 70 ? -17.468 0.510 30.415 1.00 88.00 70 ARG A N 1
ATOM 524 C CA . ARG A 1 70 ? -17.341 0.957 31.804 1.00 88.00 70 ARG A CA 1
ATOM 525 C C . ARG A 1 70 ? -18.604 1.695 32.204 1.00 88.00 70 ARG A C 1
ATOM 527 O O . ARG A 1 70 ? -18.965 2.681 31.568 1.00 88.00 70 ARG A O 1
ATOM 534 N N . GLU A 1 71 ? -19.247 1.236 33.264 1.00 92.31 71 GLU A N 1
ATOM 535 C CA . GLU A 1 71 ? -20.475 1.830 33.786 1.00 92.31 71 GLU A CA 1
ATOM 536 C C . GLU A 1 71 ? -20.245 2.327 35.213 1.00 92.31 71 GLU A C 1
ATOM 538 O O . GLU A 1 71 ? -19.539 1.694 36.000 1.00 92.31 71 GLU A O 1
ATOM 543 N N . ALA A 1 72 ? -20.835 3.470 35.546 1.00 87.25 72 ALA A N 1
ATOM 544 C CA . ALA A 1 72 ? -20.822 4.044 36.881 1.00 87.25 72 ALA A CA 1
ATOM 545 C C . ALA A 1 72 ? -22.207 4.604 37.207 1.00 87.25 72 ALA A C 1
ATOM 547 O O . ALA A 1 72 ? -22.814 5.309 36.402 1.00 87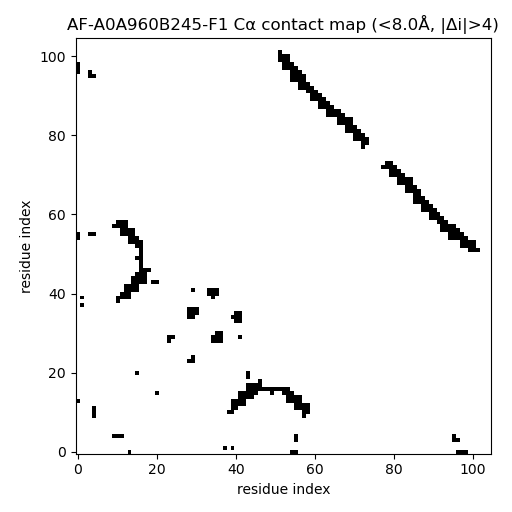.25 72 ALA A O 1
ATOM 548 N N . THR A 1 73 ? -22.702 4.293 38.402 1.00 86.19 73 THR A N 1
ATOM 549 C CA . THR A 1 73 ? -23.956 4.845 38.925 1.00 86.19 73 THR A CA 1
ATOM 550 C C . THR A 1 73 ? -23.635 5.704 40.139 1.00 86.19 73 THR A C 1
ATOM 552 O O . THR A 1 73 ? -23.021 5.213 41.085 1.00 86.19 73 THR A O 1
ATOM 555 N N . ASP A 1 74 ? -24.054 6.966 40.121 1.00 83.56 74 ASP A N 1
ATOM 556 C CA . ASP A 1 74 ? -24.026 7.861 41.274 1.00 83.56 74 ASP A CA 1
ATOM 557 C C . ASP A 1 74 ? -25.439 7.961 41.880 1.00 83.56 74 ASP A C 1
ATOM 559 O O . ASP A 1 74 ? -26.297 8.677 41.351 1.00 83.56 74 ASP A O 1
ATOM 563 N N . PRO A 1 75 ? -25.710 7.255 42.992 1.00 80.00 75 PRO A N 1
ATOM 564 C CA . PRO A 1 75 ? -27.015 7.277 43.640 1.00 80.00 75 PRO A CA 1
ATOM 565 C C . PRO A 1 75 ? -27.306 8.585 44.391 1.00 80.00 75 PRO A C 1
ATOM 567 O O . PRO A 1 75 ? -28.467 8.844 44.691 1.00 80.00 75 PRO A O 1
ATOM 570 N N . GLN A 1 76 ? -26.300 9.418 44.695 1.00 86.75 76 GLN A N 1
ATOM 571 C CA . GLN A 1 76 ? -26.512 10.708 45.370 1.00 86.75 76 GLN A CA 1
ATOM 572 C C . GLN A 1 76 ? -27.084 11.758 44.411 1.00 86.75 76 GLN A C 1
ATOM 574 O O . GLN A 1 76 ? -27.804 12.661 44.834 1.00 86.75 76 GLN A O 1
ATOM 579 N N . THR A 1 77 ? -26.791 11.620 43.117 1.00 90.62 77 THR A N 1
ATOM 580 C CA . THR A 1 77 ? -27.263 12.530 42.062 1.00 90.62 77 THR A CA 1
ATOM 581 C C . THR A 1 77 ? -28.219 11.869 41.067 1.00 90.62 77 THR A C 1
ATOM 583 O O . THR A 1 77 ? -28.702 12.538 40.159 1.00 90.62 77 THR A O 1
ATOM 586 N N . ASN A 1 78 ? -28.526 10.577 41.245 1.00 84.19 78 ASN A N 1
ATOM 587 C CA . ASN A 1 78 ? -29.303 9.762 40.306 1.00 84.19 78 ASN A CA 1
ATOM 588 C C . ASN A 1 78 ? -28.733 9.802 38.873 1.00 84.19 78 ASN A C 1
ATOM 590 O O . ASN A 1 78 ? -29.471 9.919 37.893 1.00 84.19 78 ASN A O 1
ATOM 594 N N . THR A 1 79 ? -27.405 9.730 38.754 1.00 87.88 79 THR A N 1
ATOM 595 C CA . THR A 1 79 ? -26.707 9.788 37.464 1.00 87.88 79 THR A CA 1
ATOM 596 C C . THR A 1 79 ? -26.194 8.406 37.078 1.00 87.88 79 THR A C 1
ATOM 598 O O . THR A 1 79 ? -25.501 7.755 37.856 1.00 87.88 79 THR A O 1
ATOM 601 N N . PHE A 1 80 ? -26.486 7.973 35.854 1.00 87.19 80 PHE A N 1
ATOM 602 C CA . PHE A 1 80 ? -25.879 6.792 35.243 1.00 87.19 80 PHE A CA 1
ATOM 603 C C . PHE A 1 80 ? -24.958 7.230 34.103 1.00 87.19 80 PHE A C 1
ATOM 605 O O . PHE A 1 80 ? -25.379 7.963 33.207 1.00 87.19 80 PHE A O 1
ATOM 612 N N . VAL A 1 81 ? -23.705 6.784 34.136 1.00 86.12 81 VAL A N 1
ATOM 613 C CA . VAL A 1 81 ? -22.698 7.063 33.110 1.00 86.12 81 VAL A CA 1
ATOM 614 C C . VAL A 1 81 ? -22.216 5.741 32.533 1.00 86.12 81 VAL A C 1
ATOM 616 O O . VAL A 1 81 ? -21.761 4.874 33.273 1.00 86.12 81 VAL A O 1
ATOM 619 N N . ALA A 1 82 ? -22.265 5.611 31.210 1.00 88.38 82 ALA A N 1
ATOM 620 C CA . ALA A 1 82 ? -21.666 4.500 30.481 1.00 88.38 82 ALA A CA 1
ATOM 621 C C . ALA A 1 82 ? -20.647 5.038 29.472 1.00 88.38 82 ALA A C 1
ATOM 623 O O . ALA A 1 82 ? -20.931 5.973 28.723 1.00 88.38 82 ALA A O 1
ATOM 624 N N . ILE A 1 83 ? -19.459 4.440 29.455 1.00 86.88 83 ILE A N 1
ATOM 625 C CA . ILE A 1 83 ? -18.358 4.782 28.557 1.00 86.88 83 ILE A CA 1
ATOM 626 C C . ILE A 1 83 ? -17.927 3.509 27.835 1.00 86.88 83 ILE A C 1
ATOM 628 O O . ILE A 1 83 ? -17.559 2.522 28.468 1.00 86.88 83 ILE A O 1
ATOM 632 N N . ALA A 1 84 ? -17.953 3.537 26.506 1.00 87.25 84 ALA A N 1
ATOM 633 C CA . ALA A 1 84 ? -17.369 2.490 25.679 1.00 87.25 84 ALA A CA 1
ATOM 634 C C . ALA A 1 84 ? -16.017 2.969 25.138 1.00 87.25 84 ALA A C 1
ATOM 636 O O . ALA A 1 84 ? -15.951 3.941 24.385 1.00 87.25 84 ALA A O 1
ATOM 637 N N . GLU A 1 85 ? -14.945 2.273 25.502 1.00 90.06 85 GLU A N 1
ATOM 638 C CA . GLU A 1 85 ? -13.576 2.600 25.105 1.00 90.06 85 GLU A CA 1
ATOM 639 C C . GLU A 1 85 ? -12.982 1.478 24.253 1.00 90.06 85 GLU A C 1
ATOM 641 O O . GLU A 1 85 ? -13.316 0.302 24.406 1.00 90.06 85 GLU A O 1
ATOM 646 N N . ARG A 1 86 ? -12.068 1.831 23.346 1.00 86.69 86 ARG A N 1
ATOM 647 C CA . ARG A 1 86 ? -11.231 0.848 22.651 1.00 86.69 86 ARG A CA 1
ATOM 648 C C . ARG A 1 86 ? -9.881 1.446 22.291 1.00 86.69 86 ARG A C 1
ATOM 650 O O . ARG A 1 86 ? -9.804 2.617 21.917 1.00 86.69 86 ARG A O 1
ATOM 657 N N . SER A 1 87 ? -8.857 0.603 22.294 1.00 86.25 87 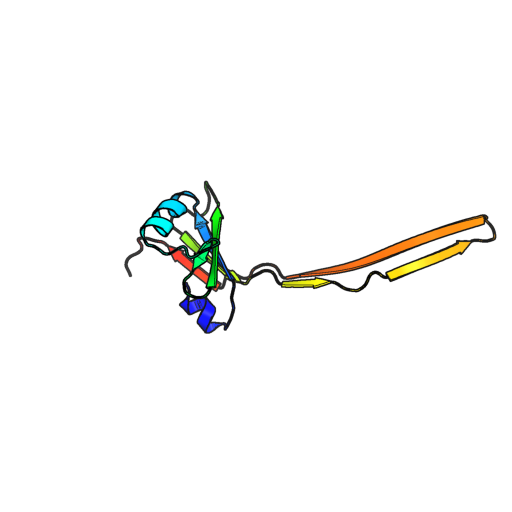SER A N 1
ATOM 658 C CA . SER A 1 87 ? -7.512 0.957 21.842 1.00 86.25 87 SER A CA 1
ATOM 659 C C . SER A 1 87 ? -7.253 0.437 20.426 1.00 86.25 87 SER A C 1
ATOM 661 O O . SER A 1 87 ? -7.685 -0.655 20.048 1.00 86.25 87 SER A O 1
ATOM 663 N N . LEU A 1 88 ? -6.548 1.237 19.625 1.00 86.88 88 LEU A N 1
ATOM 664 C CA . LEU A 1 88 ? -6.138 0.908 18.261 1.00 86.88 88 LEU A CA 1
ATOM 665 C C . LEU A 1 88 ? -4.674 1.307 18.082 1.00 86.88 88 LEU A C 1
ATOM 667 O O . LEU A 1 88 ? -4.312 2.447 18.362 1.00 86.88 88 LEU A O 1
ATOM 671 N N . VAL A 1 89 ? -3.861 0.386 17.570 1.00 87.00 89 VAL A N 1
ATOM 672 C CA . VAL A 1 89 ? -2.482 0.661 17.156 1.00 87.00 89 VAL A CA 1
ATOM 673 C C . VAL A 1 89 ? -2.392 0.470 15.648 1.00 87.00 89 VAL A C 1
ATOM 675 O O . VAL A 1 89 ? -2.786 -0.574 15.127 1.00 87.00 89 VAL A O 1
ATOM 678 N N . ILE A 1 90 ? -1.879 1.480 14.946 1.00 85.19 90 ILE A N 1
ATOM 679 C CA . ILE A 1 90 ? -1.567 1.402 13.517 1.00 85.19 90 ILE A CA 1
ATOM 680 C C . ILE A 1 90 ? -0.070 1.638 13.359 1.00 85.19 90 ILE A C 1
ATOM 682 O O . ILE A 1 90 ? 0.423 2.729 13.642 1.00 85.19 90 ILE A O 1
ATOM 686 N N . ALA A 1 91 ? 0.646 0.621 12.893 1.00 82.56 91 ALA A N 1
ATOM 687 C CA . ALA A 1 91 ? 1.987 0.796 12.368 1.00 82.56 91 ALA A CA 1
ATOM 688 C C . ALA A 1 91 ? 1.882 1.380 10.956 1.00 82.56 91 ALA A C 1
ATOM 690 O O . ALA A 1 91 ? 1.185 0.834 10.093 1.00 82.56 91 ALA A O 1
ATOM 691 N N . VAL A 1 92 ? 2.554 2.509 10.748 1.00 85.12 92 VAL A N 1
ATOM 692 C CA . VAL A 1 92 ? 2.641 3.170 9.446 1.00 85.12 92 VAL A CA 1
ATOM 693 C C . VAL A 1 92 ? 3.603 2.431 8.521 1.00 85.12 92 VAL A C 1
ATOM 695 O O . VAL A 1 92 ? 4.405 1.603 8.954 1.00 85.12 92 VAL A O 1
ATOM 698 N N . GLU A 1 93 ? 3.503 2.735 7.234 1.00 85.19 93 GLU A N 1
ATOM 699 C CA . GLU A 1 93 ? 4.360 2.154 6.210 1.00 85.19 93 GLU A CA 1
ATOM 700 C C . GLU A 1 93 ? 5.839 2.487 6.453 1.00 85.19 93 GLU A C 1
ATOM 702 O O . GLU A 1 93 ? 6.190 3.621 6.783 1.00 85.19 93 GLU A O 1
ATOM 707 N N . HIS A 1 94 ? 6.712 1.505 6.244 1.00 87.62 94 HIS A N 1
ATOM 708 C CA . HIS A 1 94 ? 8.159 1.676 6.276 1.00 87.62 94 HIS A CA 1
ATOM 709 C C . HIS A 1 94 ? 8.720 1.610 4.853 1.00 87.62 94 HIS A C 1
ATOM 711 O O . HIS A 1 94 ? 8.394 0.692 4.098 1.00 87.62 94 HIS A O 1
ATOM 717 N N . VAL A 1 95 ? 9.578 2.565 4.482 1.00 92.75 95 VAL A N 1
ATOM 718 C CA . VAL A 1 95 ? 10.223 2.592 3.161 1.00 92.75 95 VAL A CA 1
ATOM 719 C C . VAL A 1 95 ? 11.249 1.467 3.069 1.00 92.75 95 VAL A C 1
ATOM 721 O O . VAL A 1 95 ? 12.159 1.373 3.886 1.00 92.75 95 VAL A O 1
ATOM 724 N N . LEU A 1 96 ? 11.109 0.616 2.056 1.00 91.94 96 LEU A N 1
ATOM 725 C CA . LEU A 1 96 ? 12.027 -0.492 1.791 1.00 91.94 96 LEU A CA 1
ATOM 726 C C . LEU A 1 96 ? 13.032 -0.146 0.694 1.00 91.94 96 LEU A C 1
ATOM 728 O O . LEU A 1 96 ? 14.196 -0.524 0.780 1.00 91.94 96 LEU A O 1
ATOM 732 N N . ALA A 1 97 ? 12.586 0.559 -0.347 1.00 94.38 97 ALA A N 1
ATOM 733 C CA . ALA A 1 97 ? 13.437 0.999 -1.447 1.00 94.38 97 ALA A CA 1
ATOM 734 C C . ALA A 1 97 ? 12.780 2.140 -2.231 1.00 94.38 97 ALA A C 1
ATOM 736 O O . ALA A 1 97 ? 11.556 2.232 -2.297 1.00 94.38 97 ALA A O 1
ATOM 737 N N . ALA A 1 98 ? 13.594 2.955 -2.895 1.00 93.50 98 ALA A N 1
ATOM 738 C CA . ALA A 1 98 ? 13.151 3.926 -3.888 1.00 93.50 98 ALA A CA 1
ATOM 739 C C . ALA A 1 98 ? 14.047 3.827 -5.128 1.00 93.50 98 ALA A C 1
ATOM 741 O O . ALA A 1 98 ? 15.245 3.575 -5.003 1.00 93.50 98 ALA A O 1
ATOM 742 N N . VAL A 1 99 ? 13.472 3.982 -6.320 1.00 93.62 99 VAL A N 1
ATOM 743 C CA . VAL A 1 99 ? 14.213 3.921 -7.588 1.00 93.62 99 VAL A CA 1
ATOM 744 C C . VAL A 1 99 ? 13.684 4.955 -8.568 1.00 93.62 99 VAL A C 1
ATOM 746 O O . VAL A 1 99 ? 12.473 5.110 -8.707 1.00 93.62 99 VAL A O 1
ATOM 749 N N . GLN A 1 100 ? 14.585 5.641 -9.265 1.00 92.88 100 GLN A N 1
ATOM 750 C CA . GLN A 1 100 ? 14.228 6.562 -10.337 1.00 92.88 100 GLN A CA 1
ATOM 751 C C . GLN A 1 100 ? 14.204 5.822 -11.676 1.00 92.88 100 GLN A C 1
ATOM 753 O O . GLN A 1 100 ? 15.154 5.127 -12.038 1.00 92.88 100 GLN A O 1
ATOM 758 N N . ILE A 1 101 ? 13.104 5.950 -12.410 1.00 86.81 101 ILE A N 1
ATOM 759 C CA . ILE A 1 101 ? 12.961 5.385 -13.750 1.00 86.81 101 ILE A CA 1
ATOM 760 C C . ILE A 1 101 ? 13.806 6.229 -14.705 1.00 86.81 101 ILE A C 1
ATOM 762 O O . ILE A 1 101 ? 13.727 7.448 -14.678 1.00 86.81 101 ILE A O 1
ATOM 766 N N . GLY A 1 102 ? 14.624 5.586 -15.540 1.00 76.25 102 GLY A N 1
ATOM 767 C CA . GLY A 1 102 ? 15.492 6.283 -16.499 1.00 76.25 102 GLY A CA 1
ATOM 768 C C . GLY A 1 102 ? 16.895 6.613 -15.981 1.00 76.25 102 GLY A C 1
ATOM 769 O O . GLY A 1 102 ? 17.738 7.023 -16.773 1.00 76.25 102 GLY A O 1
ATOM 770 N N . ALA A 1 103 ? 17.192 6.362 -14.701 1.00 57.75 103 ALA A N 1
ATOM 771 C CA . ALA A 1 103 ? 18.570 6.340 -14.220 1.00 57.75 103 ALA A CA 1
ATOM 772 C C . ALA A 1 103 ? 19.250 5.047 -14.707 1.00 57.75 103 ALA A C 1
ATOM 774 O O . ALA A 1 103 ? 19.010 3.963 -14.174 1.00 57.75 103 ALA A O 1
ATOM 775 N N . SER A 1 104 ? 20.057 5.142 -15.763 1.00 49.75 104 SER A N 1
ATOM 776 C CA . SER A 1 104 ? 21.012 4.090 -16.118 1.00 49.75 104 SER A CA 1
ATOM 777 C C . SER A 1 104 ? 22.116 4.034 -15.059 1.00 49.75 104 SER A C 1
ATOM 779 O O . SER A 1 104 ? 22.609 5.085 -14.647 1.00 49.75 104 SER A O 1
ATOM 781 N N . ALA A 1 105 ? 22.455 2.820 -14.618 1.00 48.59 105 ALA A N 1
ATOM 782 C CA . ALA A 1 105 ? 23.565 2.555 -13.702 1.00 48.59 105 ALA A CA 1
ATOM 783 C C . ALA A 1 105 ? 24.922 2.954 -14.299 1.00 48.59 105 ALA A C 1
ATOM 785 O O . ALA A 1 105 ? 25.069 2.843 -15.540 1.00 48.59 105 ALA A O 1
#

Secondary structure (DSSP, 8-state):
-HHHHHHHT--EEEEEEGGGHHHHHHTT--BTTTB-TTSPEEEEE-SSS-TTEEEEEEPPEEEEPPPEEEEEEETTTTEEEEEEE--EEEEPP-EEEEEETT---

Solvent-accessible surface area (backbone atoms only — not comparable to full-atom values): 6280 Å² total; per-residue (Å²): 103,70,66,54,30,59,76,68,74,50,67,28,34,39,39,32,28,45,83,47,51,65,56,36,49,76,69,63,52,48,44,88,94,43,16,34,95,91,67,29,36,59,43,69,38,54,94,77,80,41,77,58,34,38,37,31,27,42,52,66,48,78,50,72,58,74,77,45,77,47,75,51,74,40,81,93,76,74,42,79,48,78,48,80,46,70,58,75,47,72,46,72,62,47,82,67,47,74,48,58,66,87,68,76,131

Mean predicted aligned error: 7.91 Å

Sequence (105 aa):
LELAFAATNTTGFIHAPANLAAVASRYQLLLDGGRTPLGHRWVFGYATGLGETLVATSQPFGWRDAVQLREATDPQTNTFVAIAERSLVIAVEHVLAAVQIGASA

Radius of gyration: 22.3 Å; Cα contacts (8 Å, |Δi|>4): 181; chains: 1; bounding box: 53×28×67 Å